Protein 2ETD (pdb70)

Radius of gyration: 17.32 Å; Cα contacts (8 Å, |Δi|>4): 114; chains: 1; boundi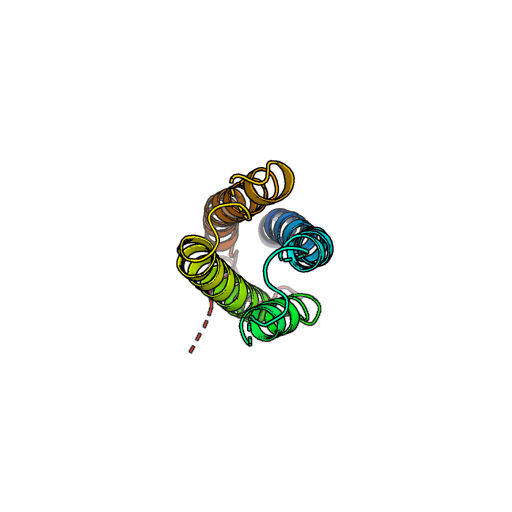ng box: 35×28×56 Å

Nearest PDB structures (foldseek):
  7p3r-assembly1_D  TM=3.481E-01  e=2.222E+00  Vibrio cholerae O1 biovar El Tor str. N16961
  6grj-assembly1_D  TM=2.744E-01  e=9.105E+00  Aeromonas hydrophila
  8aud-assembly1_A  TM=2.539E-01  e=8.642E+00  Corynebacterium glutamicum ATCC 13032

CATH classification: 1.20.1440.20

B-factor: mean 44.75, std 8.28, range [25.06, 78.84]

Structure (mmCIF, N/CA/C/O backbone):
data_2ETD
#
_entry.id   2ETD
#
_cell.length_a   80.454
_cell.length_b   85.259
_cell.length_c   53.397
_cell.angle_alpha   90.000
_cell.angle_beta   90.000
_cell.angle_gamma   90.000
#
_symmetry.space_group_name_H-M   'C 2 2 2'
#
loop_
_entity.id
_entity.type
_entity.pdbx_description
1 polymer 'lemA protein'
2 non-polymer 'CHLORIDE ION'
3 water water
#
loop_
_atom_site.group_PDB
_atom_site.id
_atom_site.type_symbol
_atom_site.label_atom_id
_atom_site.label_alt_id
_atom_site.label_comp_id
_atom_site.label_asym_id
_atom_site.label_entity_id
_atom_site.label_seq_id
_atom_site.pdbx_PDB_ins_code
_atom_site.Cartn_x
_atom_site.Ca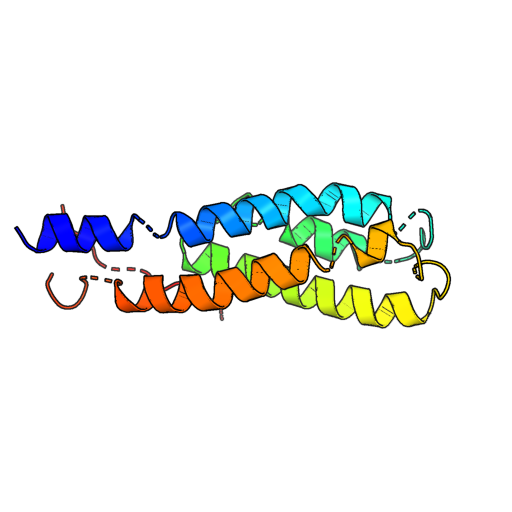rtn_y
_atom_site.Cartn_z
_atom_site.occupancy
_atom_site.B_iso_or_equiv
_atom_site.auth_seq_id
_atom_site.auth_comp_id
_atom_site.auth_asym_id
_atom_site.auth_atom_id
_atom_site.pdbx_PDB_model_num
ATOM 1 N N . HIS A 1 11 ? 22.754 38.918 23.510 1.00 45.40 -1 HIS A N 1
ATOM 2 C CA . HIS A 1 11 ? 21.372 38.396 23.460 1.00 45.39 -1 HIS A CA 1
ATOM 3 C C . HIS A 1 11 ? 21.243 37.421 24.620 1.00 47.29 -1 HIS A C 1
ATOM 4 O O . HIS A 1 11 ? 20.471 37.650 25.564 1.00 42.61 -1 HIS A O 1
ATOM 6 N N . HIS A 1 12 ? 22.059 36.367 24.576 1.00 48.70 0 HIS A N 1
ATOM 7 C CA . HIS A 1 12 ? 21.904 35.262 25.516 1.00 49.72 0 HIS A CA 1
ATOM 8 C C . HIS A 1 12 ? 22.302 35.608 26.927 1.00 45.37 0 HIS A C 1
ATOM 9 O O . HIS A 1 12 ? 21.638 35.167 27.854 1.00 45.58 0 HIS A O 1
ATOM 16 N N . LEU A 1 13 ? 23.317 36.454 27.094 1.00 42.18 35 LEU A N 1
ATOM 17 C CA . LEU A 1 13 ? 23.792 36.790 28.442 1.00 40.06 35 LEU A CA 1
ATOM 18 C C . LEU A 1 13 ? 22.732 37.534 29.224 1.00 36.97 35 LEU A C 1
ATOM 19 O O . LEU A 1 13 ? 22.473 37.181 30.380 1.00 31.50 35 LEU A O 1
ATOM 24 N N . VAL A 1 14 ? 22.142 38.549 28.584 1.00 34.36 36 VAL A N 1
ATOM 25 C CA . VAL A 1 14 ? 21.078 39.355 29.174 1.00 36.23 36 VAL A CA 1
ATOM 26 C C . VAL A 1 14 ? 19.907 38.460 29.551 1.00 37.56 36 VAL A C 1
ATOM 27 O O . VAL A 1 14 ? 19.382 38.513 30.681 1.00 35.89 36 VAL A O 1
ATOM 29 N N . SER A 1 15 ? 19.500 37.618 28.607 1.00 38.61 37 SER A N 1
ATOM 30 C CA . SER A 1 15 ? 18.347 36.754 28.829 1.00 38.46 37 SER A CA 1
ATOM 31 C C . SER A 1 15 ? 18.654 35.618 29.806 1.00 37.34 37 SER A C 1
ATOM 32 O O . SER A 1 15 ? 17.799 35.245 30.584 1.00 38.34 37 SER A O 1
ATOM 35 N N . LEU A 1 16 ? 19.875 35.092 29.808 1.00 37.23 38 LEU A N 1
ATOM 36 C CA . LEU A 1 16 ? 20.234 34.057 30.785 1.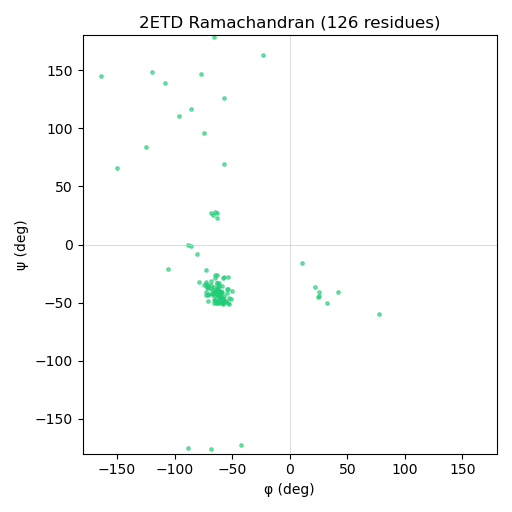00 36.97 38 LEU A CA 1
ATOM 37 C C . LEU A 1 16 ? 20.368 34.656 32.186 1.00 37.13 38 LEU A C 1
ATOM 38 O O . LEU A 1 16 ? 19.973 34.021 33.197 1.00 35.75 38 LEU A O 1
ATOM 43 N N . GLU A 1 17 ? 20.898 35.883 32.243 1.00 36.39 39 GLU A N 1
ATOM 44 C CA . GLU A 1 17 ? 20.935 36.632 33.492 1.00 39.95 39 GLU A CA 1
ATOM 45 C C . GLU A 1 17 ? 19.534 36.906 33.996 1.00 40.84 39 GLU A C 1
ATOM 46 O O . GLU A 1 17 ? 19.268 36.787 35.186 1.00 40.69 39 GLU A O 1
ATOM 52 N N . GLN A 1 18 ? 18.652 37.248 33.062 1.00 40.19 40 GLN A N 1
ATOM 53 C CA . GLN A 1 18 ? 17.267 37.514 33.353 1.00 41.82 40 GLN A CA 1
ATOM 54 C C . GLN A 1 18 ? 16.628 36.306 34.021 1.00 41.09 40 GLN A C 1
ATOM 55 O O . GLN A 1 18 ? 16.025 36.450 35.065 1.00 38.88 40 GLN A O 1
ATOM 61 N N . GLU A 1 19 ? 16.774 35.123 33.419 1.00 42.41 41 GLU A N 1
ATOM 62 C CA . GLU A 1 19 ? 16.265 33.865 33.994 1.00 44.33 41 GLU A CA 1
ATOM 63 C C . GLU A 1 19 ? 16.797 33.621 35.418 1.00 43.54 41 GLU A C 1
ATOM 64 O O . GLU A 1 19 ? 16.037 33.316 36.326 1.00 40.63 41 GLU A O 1
ATOM 70 N N . VAL A 1 20 ? 18.113 33.743 35.593 1.00 42.19 42 VAL A N 1
ATOM 71 C CA . VAL A 1 20 ? 18.716 33.552 36.895 1.00 40.22 42 VAL A CA 1
ATOM 72 C C . VAL A 1 20 ? 17.978 34.423 37.928 1.00 42.33 42 VAL A C 1
ATOM 73 O O . VAL A 1 20 ? 17.590 33.938 39.009 1.00 40.91 42 VAL A O 1
ATOM 77 N N . GLN A 1 21 ? 17.759 35.687 37.580 1.00 38.05 43 GLN A N 1
ATOM 78 C CA . GLN A 1 21 ? 17.123 36.612 38.493 1.00 40.20 43 GLN A CA 1
ATOM 79 C C . GLN A 1 21 ? 15.653 36.280 38.759 1.00 42.04 43 GLN A C 1
ATOM 80 O O . GLN A 1 21 ? 15.178 36.416 39.899 1.00 42.21 43 GLN A O 1
ATOM 83 N N . GLU A 1 22 ? 14.921 35.857 37.729 1.00 41.35 44 GLU A N 1
ATOM 84 C CA . GLU A 1 22 ? 13.520 35.485 37.934 1.00 43.08 44 GLU A CA 1
ATOM 85 C C . GLU A 1 22 ? 13.375 34.234 38.804 1.00 41.75 44 GLU A C 1
ATOM 86 O O . GLU A 1 22 ? 12.505 34.189 39.665 1.00 42.69 44 GLU A O 1
ATOM 101 N N . TYR A 1 24 ? 15.593 33.315 40.949 1.00 39.94 46 TYR A N 1
ATOM 102 C CA . TYR A 1 24 ? 15.997 33.670 42.279 1.00 39.16 46 TYR A CA 1
ATOM 103 C C . TYR A 1 24 ? 14.840 34.297 43.067 1.00 38.40 46 TYR A C 1
ATOM 104 O O . TYR A 1 24 ? 14.637 34.012 44.247 1.00 33.96 46 TYR A O 1
ATOM 113 N N . SER A 1 25 ? 14.059 35.143 42.427 1.00 39.11 47 SER A N 1
ATOM 114 C CA . SER A 1 25 ? 12.981 35.802 43.160 1.00 40.99 47 SER A CA 1
ATOM 115 C C . SER A 1 25 ? 11.938 34.793 43.624 1.00 43.15 47 SER A C 1
ATOM 116 O O . SER A 1 25 ? 11.276 35.001 44.644 1.00 44.87 47 SER A O 1
ATOM 119 N N . GLN A 1 26 ? 11.809 33.678 42.926 1.00 42.68 48 GLN A N 1
ATOM 120 C CA . GLN A 1 26 ? 10.885 32.648 43.398 1.00 42.48 48 GLN A CA 1
ATOM 121 C C . GLN A 1 26 ? 11.339 32.173 44.762 1.00 43.66 48 GLN A C 1
ATOM 122 O O . GLN A 1 26 ? 10.542 32.142 45.696 1.00 47.18 48 GLN A O 1
ATOM 127 N N . ILE A 1 27 ? 12.627 31.837 44.881 1.00 41.44 49 ILE A N 1
ATOM 128 C CA . ILE A 1 27 ? 13.236 31.471 46.159 1.00 41.29 49 ILE A CA 1
ATOM 129 C C . ILE A 1 27 ? 13.045 32.558 47.235 1.00 43.40 49 ILE A C 1
ATOM 130 O O . ILE A 1 27 ? 12.639 32.227 48.349 1.00 45.71 49 ILE A O 1
ATOM 135 N N . GLN A 1 28 ? 13.341 33.824 46.905 1.00 43.59 50 GLN A N 1
ATOM 136 C CA . GLN A 1 28 ? 13.273 34.919 47.883 1.00 46.31 50 GLN A CA 1
ATOM 137 C C . GLN A 1 28 ? 11.847 35.066 48.405 1.00 44.09 50 GLN A C 1
ATOM 138 O O . GLN A 1 28 ? 11.652 35.258 49.603 1.00 43.22 50 GLN A O 1
ATOM 144 N N . ASN A 1 29 ? 10.863 34.930 47.518 1.00 41.05 51 ASN A N 1
ATOM 145 C CA . ASN A 1 29 ? 9.466 35.039 47.909 1.00 41.08 51 ASN A CA 1
ATOM 146 C C . ASN A 1 29 ? 9.087 33.999 48.944 1.00 39.95 51 ASN A C 1
ATOM 147 O O . ASN A 1 29 ? 8.363 34.309 49.865 1.00 39.14 51 ASN A O 1
ATOM 152 N N . GLN A 1 30 ? 9.565 32.761 48.775 1.00 41.77 52 GLN A N 1
ATOM 153 C CA . GLN A 1 30 ? 9.315 31.688 49.748 1.00 39.73 52 GLN A CA 1
ATOM 154 C C . GLN A 1 30 ? 10.052 31.886 51.066 1.00 39.47 52 GLN A C 1
ATOM 155 O O . GLN A 1 30 ? 9.509 31.662 52.138 1.00 43.12 52 GLN A O 1
ATOM 161 N N . LEU A 1 31 ? 11.295 32.302 50.989 1.00 41.96 53 LEU A N 1
ATOM 162 C CA . LEU A 1 31 ? 12.073 32.599 52.199 1.00 42.65 53 LEU A CA 1
ATOM 163 C C . LEU A 1 31 ? 11.459 33.724 53.034 1.00 39.74 53 LEU A C 1
ATOM 164 O O . LEU A 1 31 ? 11.446 33.695 54.242 1.00 44.95 53 LEU A O 1
ATOM 169 N N . GLN A 1 32 ? 10.975 34.722 52.362 1.00 37.46 54 GLN A N 1
ATOM 170 C CA . GLN A 1 32 ? 10.266 35.812 52.993 1.00 42.71 54 GLN A CA 1
ATOM 171 C C . GLN A 1 32 ? 8.973 35.331 53.714 1.00 44.30 54 GLN A C 1
ATOM 172 O O . GLN A 1 32 ? 8.649 35.799 54.817 1.00 41.20 54 GLN A O 1
ATOM 178 N N . ARG A 1 33 ? 8.251 34.406 53.081 1.00 44.68 55 ARG A N 1
ATOM 179 C CA . ARG A 1 33 ? 7.048 33.855 53.672 1.00 46.96 55 ARG A CA 1
ATOM 180 C C . ARG A 1 33 ? 7.420 33.002 54.872 1.00 43.14 55 ARG A C 1
ATOM 181 O O . ARG A 1 33 ? 6.744 32.993 55.903 1.00 40.00 55 ARG A O 1
ATOM 189 N N . ARG A 1 34 ? 8.519 32.301 54.744 1.00 44.71 56 ARG A N 1
ATOM 190 C CA . ARG A 1 34 ? 9.015 31.556 55.863 1.00 45.86 56 ARG A CA 1
ATOM 191 C C . ARG A 1 34 ? 9.315 32.415 57.066 1.00 45.65 56 ARG A C 1
ATOM 192 O O . ARG A 1 34 ? 8.855 32.119 58.166 1.00 45.61 56 ARG A O 1
ATOM 200 N N . ALA A 1 35 ? 10.066 33.490 56.855 1.00 44.41 57 ALA A N 1
ATOM 201 C CA . ALA A 1 35 ? 10.392 34.386 57.952 1.00 45.14 57 ALA A CA 1
ATOM 202 C C . ALA A 1 35 ? 9.140 34.998 58.558 1.00 44.42 57 ALA A C 1
ATOM 203 O O . ALA A 1 35 ? 9.035 35.141 59.788 1.00 41.92 57 ALA A O 1
ATOM 205 N N . ASP A 1 36 ? 8.184 35.354 57.689 1.00 45.77 58 ASP A N 1
ATOM 206 C CA . ASP A 1 36 ? 6.916 36.001 58.116 1.00 44.76 58 ASP A CA 1
ATOM 207 C C . ASP A 1 36 ? 6.065 35.109 59.032 1.00 42.39 58 ASP A C 1
ATOM 208 O O . ASP A 1 36 ? 5.381 35.611 59.904 1.00 44.58 58 ASP A O 1
ATOM 213 N N . LEU A 1 37 ? 6.060 33.807 58.785 1.00 38.63 59 LEU A N 1
ATOM 214 C CA . LEU A 1 37 ? 5.257 32.882 59.603 1.00 43.25 59 LEU A CA 1
ATOM 215 C C . LEU A 1 37 ? 5.841 32.657 61.019 1.00 41.89 59 LEU A C 1
ATOM 216 O O . LEU A 1 37 ? 5.132 32.265 61.927 1.00 43.08 59 LEU A O 1
ATOM 221 N N . ILE A 1 38 ? 7.129 32.904 61.196 1.00 41.74 60 ILE A N 1
ATOM 222 C CA . ILE A 1 38 ? 7.811 32.544 62.416 1.00 40.64 60 ILE A CA 1
ATOM 223 C C . ILE A 1 38 ? 7.268 33.215 63.684 1.00 39.70 60 ILE A C 1
ATOM 224 O O . ILE A 1 38 ? 7.070 32.534 64.657 1.00 43.42 60 ILE A O 1
ATOM 229 N N . PRO A 1 39 ? 7.050 34.529 63.698 1.00 42.01 61 PRO A N 1
ATOM 230 C CA . PRO A 1 39 ? 6.456 35.124 64.931 1.00 43.57 61 PRO A CA 1
ATOM 231 C C . PRO A 1 39 ? 5.139 34.473 65.416 1.00 43.85 61 PRO A C 1
ATOM 232 O O . PRO A 1 39 ? 4.935 34.330 66.597 1.00 42.54 61 PRO A O 1
ATOM 236 N N . ASN A 1 40 ? 4.259 34.086 64.502 1.00 45.41 62 ASN A N 1
ATOM 237 C CA . ASN A 1 40 ? 2.989 33.417 64.853 1.00 46.19 62 ASN A CA 1
ATOM 238 C C . ASN A 1 40 ? 3.270 32.039 65.467 1.00 42.55 62 ASN A C 1
ATOM 239 O O . ASN A 1 40 ? 2.703 31.653 66.477 1.00 41.52 62 ASN A O 1
ATOM 244 N N . LEU A 1 41 ? 4.136 31.286 64.816 1.00 42.15 63 LEU A N 1
ATOM 245 C CA . LEU A 1 41 ? 4.583 30.009 65.369 1.00 44.11 63 LEU A CA 1
ATOM 246 C C . LEU A 1 41 ? 5.114 30.123 66.808 1.00 43.89 63 LEU A C 1
ATOM 247 O O . LEU A 1 41 ? 4.691 29.378 67.701 1.00 41.57 63 LEU A O 1
ATOM 252 N N . VAL A 1 42 ? 6.033 31.059 67.013 1.00 43.95 64 VAL A N 1
ATOM 253 C CA . VAL A 1 42 ? 6.626 31.275 68.334 1.00 45.84 64 VAL A CA 1
ATOM 254 C C . VAL A 1 42 ? 5.555 31.593 69.353 1.00 39.78 64 VAL A C 1
ATOM 255 O O . VAL A 1 42 ? 5.557 31.018 70.424 1.00 40.89 64 VAL A O 1
ATOM 259 N N . GLU A 1 43 ? 4.652 32.489 68.995 1.00 38.38 65 GLU A N 1
ATOM 260 C CA . GLU A 1 43 ? 3.499 32.824 69.833 1.00 40.04 65 GLU A CA 1
ATOM 261 C C . GLU A 1 43 ? 2.709 31.562 70.222 1.00 40.59 65 GLU A C 1
ATOM 262 O O . GLU A 1 43 ? 2.439 31.335 71.390 1.00 40.28 65 GLU A O 1
ATOM 265 N N . THR A 1 44 ? 2.381 30.733 69.241 1.00 40.25 66 THR A N 1
ATOM 266 C CA . THR A 1 44 ? 1.642 29.479 69.488 1.00 40.86 66 THR A CA 1
ATOM 267 C C . THR A 1 44 ? 2.392 28.513 70.399 1.00 37.68 66 THR A C 1
ATOM 268 O O . THR A 1 44 ? 1.824 27.950 71.292 1.00 36.61 66 THR A O 1
ATOM 272 N N . VAL A 1 45 ? 3.687 28.349 70.183 1.00 39.14 67 VAL A N 1
ATOM 273 C CA . VAL A 1 45 ? 4.467 27.467 71.017 1.00 39.20 67 VAL A CA 1
ATOM 274 C C . VAL A 1 45 ? 4.526 27.997 72.464 1.00 40.99 67 VAL A C 1
ATOM 275 O O . VAL A 1 45 ? 4.292 27.243 73.417 1.00 40.27 67 VAL A O 1
ATOM 288 N N . GLY A 1 47 ? 2.387 29.819 74.094 1.00 41.86 69 GLY A N 1
ATOM 289 C CA . GLY A 1 47 ? 1.121 29.422 74.676 1.00 41.55 69 GLY A CA 1
ATOM 290 C C . GLY A 1 47 ? 1.133 28.067 75.401 1.00 42.93 69 GLY A C 1
ATOM 291 O O . GLY A 1 47 ? 0.572 27.947 76.469 1.00 45.50 69 GLY A O 1
ATOM 292 N N . TYR A 1 48 ? 1.798 27.053 74.850 1.00 44.11 70 TYR A N 1
ATOM 293 C CA . TYR A 1 48 ? 1.760 25.692 75.433 1.00 41.18 70 TYR A CA 1
ATOM 294 C C . TYR A 1 48 ? 3.009 25.250 76.160 1.00 42.77 70 TYR A C 1
ATOM 295 O O . TYR A 1 48 ? 2.933 24.333 76.970 1.00 40.46 70 TYR A O 1
ATOM 304 N N . ALA A 1 49 ? 4.145 25.888 75.865 1.00 46.05 71 ALA A N 1
ATOM 305 C CA . ALA A 1 49 ? 5.454 25.417 76.323 1.00 46.76 71 ALA A CA 1
ATOM 306 C C . ALA A 1 49 ? 6.473 26.554 76.535 1.00 48.30 71 ALA A C 1
ATOM 307 O O . ALA A 1 49 ? 7.520 26.636 75.875 1.00 48.09 71 ALA A O 1
ATOM 309 N N . ALA A 1 50 ? 6.172 27.392 77.516 1.00 51.53 72 ALA A N 1
ATOM 310 C CA . ALA A 1 50 ? 7.000 28.532 77.895 1.00 53.37 72 ALA A CA 1
ATOM 311 C C . ALA A 1 50 ? 8.445 28.203 78.301 1.00 52.33 72 ALA A C 1
ATOM 312 O O . ALA A 1 50 ? 9.329 29.040 78.122 1.00 52.05 72 ALA A O 1
ATOM 314 N N . HIS A 1 51 ? 8.679 27.004 78.841 1.00 50.63 73 HIS A N 1
ATOM 315 C CA . HIS A 1 51 ? 10.022 26.607 79.293 1.00 49.74 73 HIS A CA 1
ATOM 316 C C . HIS A 1 51 ? 10.932 26.003 78.194 1.00 47.64 73 HIS A C 1
ATOM 317 O O . HIS A 1 51 ? 12.083 25.704 78.459 1.00 48.13 73 HIS A O 1
ATOM 324 N N . GLU A 1 52 ? 10.424 25.866 76.967 1.00 45.51 74 GLU A N 1
ATOM 325 C CA . GLU A 1 52 ? 11.225 25.441 75.827 1.00 44.46 74 GLU A CA 1
ATOM 326 C C . GLU A 1 52 ? 11.949 26.621 75.156 1.00 43.93 74 GLU A C 1
ATOM 327 O O . GLU A 1 52 ? 11.865 26.827 73.926 1.00 42.52 74 GLU A O 1
ATOM 342 N N . GLU A 1 54 ? 15.192 27.384 74.745 1.00 42.98 76 GLU A N 1
ATOM 343 C CA . GLU A 1 54 ? 16.335 27.167 73.849 1.00 43.13 76 GLU A CA 1
ATOM 344 C C . GLU A 1 54 ? 15.851 27.025 72.405 1.00 39.80 76 GLU A C 1
ATOM 345 O O . GLU A 1 54 ? 16.338 27.744 71.507 1.00 37.16 76 GLU A O 1
ATOM 349 N N . ILE A 1 55 ? 14.858 26.161 72.184 1.00 36.33 77 ILE A N 1
ATOM 350 C CA . ILE A 1 55 ? 14.388 25.926 70.831 1.00 38.09 77 ILE A CA 1
ATOM 351 C C . ILE A 1 55 ? 13.738 27.183 70.236 1.00 39.51 77 ILE A C 1
ATOM 352 O O . ILE A 1 55 ? 13.898 27.425 69.069 1.00 36.71 77 ILE A O 1
ATOM 357 N N . LEU A 1 56 ? 13.015 27.962 71.042 1.00 41.62 78 LEU A N 1
ATOM 358 C CA . LEU A 1 56 ? 12.445 29.229 70.581 1.00 42.73 78 LEU A CA 1
ATOM 359 C C . LEU A 1 56 ? 13.538 30.249 70.221 1.00 39.39 78 LEU A C 1
ATOM 360 O O . LEU A 1 56 ? 13.429 30.935 69.230 1.00 36.93 78 LEU A O 1
ATOM 365 N N . GLU A 1 57 ? 14.598 30.315 71.010 1.00 36.06 79 GLU A N 1
ATOM 366 C CA . GLU A 1 57 ? 15.771 31.098 70.623 1.00 39.26 79 GLU A CA 1
ATOM 367 C C . GLU A 1 57 ? 16.453 30.629 69.315 1.00 38.30 79 GLU A C 1
ATOM 368 O O . GLU A 1 57 ? 16.884 31.451 68.516 1.00 36.91 79 GLU A O 1
ATOM 374 N N . GLU A 1 58 ? 16.594 29.319 69.123 1.00 38.79 80 GLU A N 1
ATOM 375 C CA . GLU A 1 58 ? 17.210 28.785 67.901 1.00 41.66 80 GLU A CA 1
ATOM 376 C C . GLU A 1 58 ? 16.393 29.209 66.700 1.00 40.85 80 GLU A C 1
ATOM 377 O O . GLU A 1 58 ? 16.946 29.577 65.655 1.00 37.73 80 GLU A O 1
ATOM 383 N N . ILE A 1 59 ? 15.065 29.157 66.853 1.00 40.60 81 ILE A N 1
ATOM 384 C CA . ILE A 1 59 ? 14.166 29.549 65.791 1.00 39.76 81 ILE A CA 1
ATOM 385 C C . ILE A 1 59 ? 14.295 31.048 65.502 1.00 40.81 81 ILE A C 1
ATOM 386 O O . ILE A 1 59 ? 14.476 31.457 64.342 1.00 38.09 81 ILE A O 1
ATOM 391 N N . ALA A 1 60 ? 14.217 31.863 66.556 1.00 38.68 82 ALA A N 1
ATOM 392 C CA . ALA A 1 60 ? 14.345 33.277 66.370 1.00 39.02 82 ALA A CA 1
ATOM 393 C C . ALA A 1 60 ? 15.687 33.598 65.708 1.00 38.94 82 ALA A C 1
ATOM 394 O O . ALA A 1 60 ? 15.724 34.419 64.790 1.00 38.30 82 ALA A O 1
ATOM 396 N N . ASN A 1 61 ? 16.779 32.993 66.184 1.00 37.78 83 ASN A N 1
ATOM 397 C CA . ASN A 1 61 ? 18.105 33.239 65.586 1.00 40.76 83 ASN A CA 1
ATOM 398 C C . ASN A 1 61 ? 18.152 32.980 64.057 1.00 40.56 83 ASN A C 1
ATOM 399 O O . ASN A 1 61 ? 18.797 33.729 63.295 1.00 39.38 83 ASN A O 1
ATOM 404 N N . ALA A 1 62 ? 17.455 31.937 63.620 1.00 40.81 84 ALA A N 1
ATOM 405 C CA . ALA A 1 62 ? 17.548 31.492 62.217 1.00 42.29 84 ALA A CA 1
ATOM 406 C C . ALA A 1 62 ? 16.685 32.410 61.376 1.00 44.51 84 ALA A C 1
ATOM 407 O O . ALA A 1 62 ? 17.024 32.703 60.220 1.00 42.36 84 ALA A O 1
ATOM 409 N N . ARG A 1 63 ? 15.595 32.896 61.970 1.00 42.85 85 ARG A N 1
ATOM 410 C CA . ARG A 1 63 ? 14.813 33.923 61.304 1.00 43.87 85 ARG A CA 1
ATOM 411 C C . ARG A 1 63 ? 15.649 35.180 60.981 1.00 39.41 85 ARG A C 1
ATOM 412 O O . ARG A 1 63 ? 15.632 35.671 59.839 1.00 39.25 85 ARG A O 1
ATOM 420 N N . ALA A 1 64 ? 16.403 35.650 61.970 1.00 37.63 86 ALA A N 1
ATOM 421 C CA . ALA A 1 64 ? 17.244 36.838 61.835 1.00 37.43 86 ALA A CA 1
ATOM 422 C C . ALA A 1 64 ? 18.348 36.630 60.786 1.00 39.52 86 ALA A C 1
ATOM 423 O O . ALA A 1 64 ? 18.698 37.581 60.057 1.00 38.78 86 ALA A O 1
ATOM 434 N N . LEU A 1 66 ? 18.144 34.571 58.212 1.00 42.40 88 LEU A N 1
ATOM 435 C CA . LEU A 1 66 ? 17.385 34.635 56.971 1.00 45.29 88 LEU A CA 1
ATOM 436 C C . LEU A 1 66 ? 17.090 36.096 56.631 1.00 45.55 88 LEU A C 1
ATOM 437 O O . LEU A 1 66 ? 17.289 36.506 55.496 1.00 43.62 88 LEU A O 1
ATOM 442 N N . ILE A 1 67 ? 16.679 36.888 57.629 1.00 46.05 89 ILE A N 1
ATOM 443 C CA . ILE A 1 67 ? 16.419 38.313 57.398 1.00 44.96 89 ILE A CA 1
ATOM 444 C C . ILE A 1 67 ? 17.659 39.022 56.910 1.00 41.91 89 ILE A C 1
ATOM 445 O O . ILE A 1 67 ? 17.556 39.851 56.023 1.00 44.08 89 ILE A O 1
ATOM 450 N N . GLY A 1 68 ? 18.822 38.709 57.479 1.00 41.02 90 GLY A N 1
ATOM 451 C CA . GLY A 1 68 ? 20.077 39.403 57.127 1.00 40.56 90 GLY A CA 1
ATOM 452 C C . GLY A 1 68 ? 20.886 38.833 55.962 1.00 40.55 90 GLY A C 1
ATOM 453 O O . GLY A 1 68 ? 21.937 39.356 55.602 1.00 39.76 90 GLY A O 1
ATOM 454 N N . ALA A 1 69 ? 20.417 37.756 55.363 1.00 41.43 91 ALA A N 1
ATOM 455 C CA . ALA A 1 69 ? 21.226 37.080 54.369 1.00 43.95 91 ALA A CA 1
ATOM 456 C C . ALA A 1 69 ? 21.456 37.938 53.102 1.00 47.22 91 ALA A C 1
ATOM 457 O O . ALA A 1 69 ? 20.502 38.445 52.500 1.00 50.43 91 ALA A O 1
ATOM 468 N N . THR A 1 71 ? 23.440 36.835 50.306 1.00 47.16 93 THR A N 1
ATOM 469 C CA . THR A 1 71 ? 23.795 36.067 49.130 1.00 44.16 93 THR A CA 1
ATOM 470 C C . THR A 1 71 ? 23.045 34.781 49.133 1.00 41.45 93 THR A C 1
ATOM 471 O O . THR A 1 71 ? 22.500 34.379 50.143 1.00 37.97 93 THR A O 1
ATOM 475 N N . PRO A 1 72 ? 23.000 34.137 47.966 1.00 42.06 94 PRO A N 1
ATOM 476 C CA . PRO A 1 72 ? 22.349 32.842 47.883 1.00 38.39 94 PRO A CA 1
ATOM 477 C C . PRO A 1 72 ? 22.932 31.824 48.850 1.00 37.82 94 PRO A C 1
ATOM 478 O O . PRO A 1 72 ? 22.172 31.122 49.490 1.00 37.13 94 PRO A O 1
ATOM 482 N N . GLN A 1 73 ? 24.259 31.737 48.974 1.00 35.73 95 GLN A N 1
ATOM 483 C CA . GLN A 1 73 ? 24.828 30.817 49.952 1.00 36.43 95 GLN A CA 1
ATOM 484 C C . GLN A 1 73 ? 24.404 31.087 51.414 1.00 39.11 95 GLN A C 1
ATOM 485 O O . GLN A 1 73 ? 24.099 30.145 52.158 1.00 43.04 95 GLN A O 1
ATOM 491 N N . GLU A 1 74 ? 24.456 32.351 51.823 1.00 38.81 96 GLU A N 1
ATOM 492 C CA . GLU A 1 74 ? 24.012 32.771 53.141 1.00 38.95 96 GLU A CA 1
ATOM 493 C C . GLU A 1 74 ? 22.528 32.490 53.383 1.00 40.39 96 GLU A C 1
ATOM 494 O O . GLU A 1 74 ? 22.141 32.180 54.503 1.00 42.75 96 GLU A O 1
ATOM 500 N N . SER A 1 75 ? 21.695 32.615 52.352 1.00 39.54 97 SER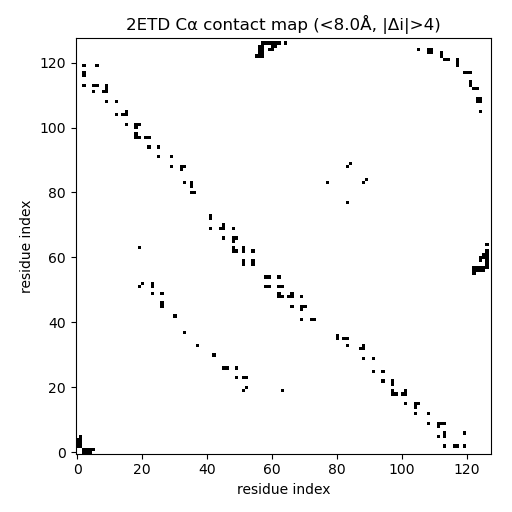 A N 1
ATOM 501 C CA . SER A 1 75 ? 20.240 32.397 52.514 1.00 39.65 97 SER A CA 1
ATOM 502 C C . SER A 1 75 ? 19.959 30.943 52.635 1.00 39.01 97 SER A C 1
ATOM 503 O O . SER A 1 75 ? 19.033 30.535 53.338 1.00 40.36 97 SER A O 1
ATOM 506 N N . ALA A 1 76 ? 20.742 30.142 51.914 1.00 38.85 98 ALA A N 1
ATOM 507 C CA . ALA A 1 76 ? 20.589 28.688 51.962 1.00 35.81 98 ALA A CA 1
ATOM 508 C C . ALA A 1 76 ? 21.059 28.158 53.310 1.00 35.83 98 ALA A C 1
ATOM 509 O O . ALA A 1 76 ? 20.375 27.373 53.920 1.00 41.45 98 ALA A O 1
ATOM 511 N N . GLN A 1 77 ? 22.239 28.568 53.763 1.00 35.86 99 GLN A N 1
ATOM 512 C CA . GLN A 1 77 ? 22.687 28.274 55.113 1.00 37.83 99 GLN A CA 1
ATOM 513 C C . GLN A 1 77 ? 21.650 28.705 56.187 1.00 39.78 99 GLN A C 1
ATOM 514 O O . GLN A 1 77 ? 21.343 27.946 57.117 1.00 40.38 99 GLN A O 1
ATOM 520 N N . ALA A 1 78 ? 21.107 29.909 56.065 1.00 39.36 100 ALA A N 1
ATOM 521 C CA . ALA A 1 78 ? 20.125 30.347 57.027 1.00 40.18 100 ALA A CA 1
ATOM 522 C C . ALA A 1 78 ? 18.878 29.444 56.959 1.00 42.89 100 ALA A C 1
ATOM 523 O O . ALA A 1 78 ? 18.312 29.071 58.009 1.00 38.98 100 ALA A O 1
ATOM 525 N N . ASP A 1 79 ? 18.482 29.053 55.750 1.00 42.63 101 ASP A N 1
ATOM 526 C CA . ASP A 1 79 ? 17.287 28.218 55.608 1.00 43.06 101 ASP A CA 1
ATOM 527 C C . ASP A 1 79 ? 17.455 26.815 56.162 1.00 42.82 101 ASP A C 1
ATOM 528 O O . ASP A 1 79 ? 16.513 26.218 56.679 1.00 42.38 10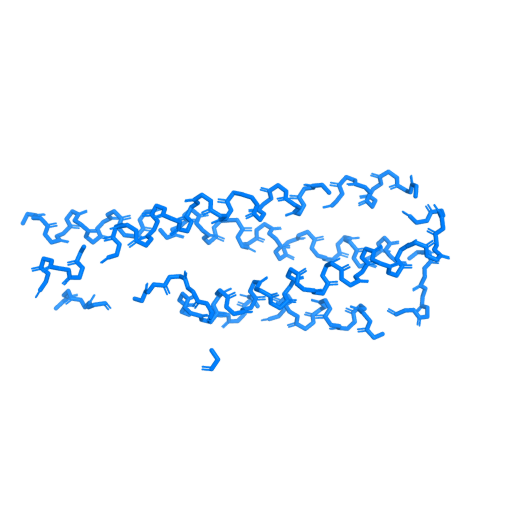1 ASP A O 1
ATOM 533 N N . ALA A 1 80 ? 18.668 26.315 56.083 1.00 42.77 102 ALA A N 1
ATOM 534 C CA . ALA A 1 80 ? 18.960 25.031 56.621 1.00 41.67 102 ALA A CA 1
ATOM 535 C C . ALA A 1 80 ? 18.963 25.079 58.134 1.00 38.04 102 ALA A C 1
ATOM 536 O O . ALA A 1 80 ? 18.549 24.127 58.767 1.00 38.68 102 ALA A O 1
ATOM 538 N N . GLU A 1 81 ? 19.437 26.180 58.707 1.00 39.52 103 GLU A N 1
ATOM 539 C CA . GLU A 1 81 ? 19.378 26.368 60.160 1.00 41.04 103 GLU A CA 1
ATOM 540 C C . GLU A 1 81 ? 17.951 26.389 60.651 1.00 39.79 103 GLU A C 1
ATOM 541 O O . GLU A 1 81 ? 17.638 25.712 61.602 1.00 38.63 103 GLU A O 1
ATOM 547 N N . LEU A 1 82 ? 17.088 27.099 59.931 1.00 39.78 104 LEU A N 1
ATOM 548 C CA . LEU A 1 82 ? 15.667 27.120 60.208 1.00 42.71 104 LEU A CA 1
ATOM 549 C C . LEU A 1 82 ? 14.999 25.760 60.095 1.00 42.28 104 LEU A C 1
ATOM 550 O O . LEU A 1 82 ? 14.262 25.381 60.994 1.00 37.51 104 LEU A O 1
ATOM 555 N N . SER A 1 83 ? 15.259 25.033 59.011 1.00 41.25 105 SER A N 1
ATOM 556 C CA . SER A 1 83 ? 14.661 23.715 58.820 1.00 39.36 105 SER A CA 1
ATOM 557 C C . SER A 1 83 ? 15.078 22.778 59.932 1.00 40.63 105 SER A C 1
ATOM 558 O O . SER A 1 83 ? 14.276 22.026 60.441 1.00 39.68 105 SER A O 1
ATOM 561 N N . SER A 1 84 ? 16.347 22.849 60.315 1.00 39.69 106 SER A N 1
ATOM 562 C CA . SER A 1 84 ? 16.846 22.034 61.388 1.00 35.65 106 SER A CA 1
ATOM 563 C C . SER A 1 84 ? 16.175 22.371 62.738 1.00 37.56 106 SER A C 1
ATOM 564 O O . SER A 1 84 ? 15.852 21.476 63.548 1.00 35.99 106 SER A O 1
ATOM 567 N N . ALA A 1 85 ? 15.963 23.658 62.977 1.00 36.66 107 ALA A N 1
ATOM 568 C CA . ALA A 1 85 ? 15.331 24.115 64.236 1.00 40.46 107 ALA A CA 1
ATOM 569 C C . ALA A 1 85 ? 13.824 23.782 64.244 1.00 39.97 107 ALA A C 1
ATOM 570 O O . ALA A 1 85 ? 13.240 23.447 65.295 1.00 43.99 107 ALA A O 1
ATOM 572 N N . LEU A 1 86 ? 13.219 23.803 63.072 1.00 38.16 108 LEU A N 1
ATOM 573 C CA . LEU A 1 86 ? 11.838 23.340 62.912 1.00 42.03 108 LEU A CA 1
ATOM 574 C C . LEU A 1 86 ? 11.676 21.834 63.138 1.00 42.47 108 LEU A C 1
ATOM 575 O O . LEU A 1 86 ? 10.736 21.413 63.802 1.00 42.60 108 LEU A O 1
ATOM 580 N N . SER A 1 87 ? 12.596 21.028 62.622 1.00 43.33 109 SER A N 1
ATOM 581 C CA . SER A 1 87 ? 12.575 19.597 62.923 1.00 46.71 109 SER A CA 1
ATOM 582 C C . SER A 1 87 ? 12.746 19.317 64.411 1.00 45.36 109 SER A C 1
ATOM 583 O O . SER A 1 87 ? 12.142 18.369 64.930 1.00 45.54 109 SER A O 1
ATOM 586 N N . ARG A 1 88 ? 13.643 20.058 65.062 1.00 43.37 110 ARG A N 1
ATOM 587 C CA . ARG A 1 88 ? 13.874 19.845 66.490 1.00 42.21 110 ARG A CA 1
ATOM 588 C C . ARG A 1 88 ? 12.609 20.282 67.311 1.00 40.89 110 ARG A C 1
ATOM 589 O O . ARG A 1 88 ? 12.274 19.693 68.342 1.00 39.23 110 ARG A O 1
ATOM 597 N N . LEU A 1 89 ? 11.934 21.320 66.841 1.00 39.33 111 LEU A N 1
ATOM 598 C CA . LEU A 1 89 ? 10.702 21.782 67.458 1.00 41.40 111 LEU A CA 1
ATOM 599 C C . LEU A 1 89 ? 9.654 20.687 67.415 1.00 43.94 111 LEU A C 1
ATOM 600 O O . LEU A 1 89 ? 8.968 20.424 68.411 1.00 42.07 111 LEU A O 1
ATOM 605 N N . LEU A 1 90 ? 9.544 20.040 66.258 1.00 45.39 112 LEU A N 1
ATOM 606 C CA . LEU A 1 90 ? 8.583 18.971 66.081 1.00 47.36 112 LEU A CA 1
ATOM 607 C C . LEU A 1 90 ? 8.839 17.756 67.006 1.00 45.65 112 LEU A C 1
ATOM 608 O O . LEU A 1 90 ? 7.882 17.132 67.529 1.00 45.26 112 LEU A O 1
ATOM 613 N N . ALA A 1 91 ? 10.110 17.414 67.233 1.00 42.53 113 ALA A N 1
ATOM 614 C CA . ALA A 1 91 ? 10.425 16.364 68.199 1.00 42.48 113 ALA A CA 1
ATOM 615 C C . ALA A 1 91 ? 10.016 16.762 69.624 1.00 43.55 113 ALA A C 1
ATOM 616 O O . ALA A 1 91 ? 9.357 16.009 70.315 1.00 46.26 113 ALA A O 1
ATOM 618 N N . ILE A 1 92 ? 10.394 17.964 70.046 1.00 44.00 114 ILE A N 1
ATOM 619 C CA . ILE A 1 92 ? 9.961 18.540 71.314 1.00 44.79 114 ILE A CA 1
ATOM 620 C C . ILE A 1 92 ? 8.408 18.571 71.482 1.00 44.62 114 ILE A C 1
ATOM 621 O O . ILE A 1 92 ? 7.885 18.250 72.558 1.00 46.01 114 ILE A O 1
ATOM 626 N N . ALA A 1 93 ? 7.685 18.927 70.419 1.00 43.14 115 ALA A N 1
ATOM 627 C CA . ALA A 1 93 ? 6.237 19.004 70.454 1.00 42.72 115 ALA A CA 1
ATOM 628 C C . ALA A 1 93 ? 5.585 17.687 70.876 1.00 41.86 115 ALA A C 1
ATOM 629 O O . ALA A 1 93 ? 4.500 17.702 71.455 1.00 41.01 115 ALA A O 1
ATOM 631 N N . GLU A 1 94 ? 6.250 16.571 70.599 1.00 41.04 116 GLU A N 1
ATOM 632 C CA . GLU A 1 94 ? 5.813 15.259 71.110 1.00 43.90 116 GLU A CA 1
ATOM 633 C C . GLU A 1 94 ? 5.618 15.201 72.618 1.00 43.47 116 GLU A C 1
ATOM 634 O O . GLU A 1 94 ? 4.807 14.418 73.072 1.00 45.67 116 GLU A O 1
ATOM 640 N N . ASN A 1 95 ? 6.348 16.019 73.383 1.00 41.27 117 ASN A N 1
ATOM 641 C CA . ASN A 1 95 ? 6.193 16.059 74.822 1.00 41.37 117 ASN A CA 1
ATOM 642 C C . ASN A 1 95 ? 5.012 16.899 75.239 1.00 40.14 117 ASN A C 1
ATOM 643 O O . ASN A 1 95 ? 4.690 16.952 76.423 1.00 41.55 117 ASN A O 1
ATOM 648 N N . TYR A 1 96 ? 4.411 17.599 74.277 1.00 40.15 118 TYR A N 1
ATOM 649 C CA . TYR A 1 96 ? 3.289 18.505 74.507 1.00 39.14 118 TYR A CA 1
ATOM 650 C C . TYR A 1 96 ? 2.098 18.123 73.619 1.00 37.06 118 TYR A C 1
ATOM 651 O O . TYR A 1 96 ? 1.893 18.699 72.564 1.00 35.40 118 TYR A O 1
ATOM 660 N N . PRO A 1 97 ? 1.282 17.161 74.071 1.00 38.98 119 PRO A N 1
ATOM 661 C CA . PRO A 1 97 ? 0.226 16.669 73.186 1.00 39.64 119 PRO A CA 1
ATOM 662 C C . PRO A 1 97 ? -0.793 17.732 72.754 1.00 37.35 119 PRO A C 1
ATOM 663 O O . PRO A 1 97 ? -1.324 17.620 71.682 1.00 35.98 119 PRO A O 1
ATOM 667 N N . ASN A 1 98 ? -1.082 18.702 73.618 1.00 39.42 120 ASN A N 1
ATOM 668 C CA . ASN A 1 98 ? -2.061 19.748 73.344 1.00 39.99 120 ASN A CA 1
ATOM 669 C C . ASN A 1 98 ? -1.530 20.695 72.293 1.00 38.77 120 ASN A C 1
ATOM 670 O O . ASN A 1 98 ? -2.293 21.162 71.472 1.00 38.65 120 ASN A O 1
ATOM 675 N N . LEU A 1 99 ? -0.223 20.987 72.341 1.00 40.12 121 LEU A N 1
ATOM 676 C CA . LEU A 1 99 ? 0.470 21.715 71.270 1.00 38.71 121 LEU A CA 1
ATOM 677 C C . LEU A 1 99 ? 0.457 20.949 69.947 1.00 39.97 121 LEU A C 1
ATOM 678 O O . LEU A 1 99 ? 0.164 21.506 68.889 1.00 40.46 121 LEU A O 1
ATOM 692 N N . ALA A 1 101 ? -1.581 18.712 69.024 1.00 42.40 123 ALA A N 1
ATOM 693 C CA . ALA A 1 101 ? -2.967 18.768 68.523 1.00 42.70 123 ALA A CA 1
ATOM 694 C C . ALA A 1 101 ? -3.528 20.190 68.150 1.00 41.15 123 ALA A C 1
ATOM 695 O O . ALA A 1 101 ? -4.570 20.260 67.507 1.00 40.89 123 ALA A O 1
ATOM 697 N N . ASP A 1 102 ? -2.893 21.290 68.587 1.00 38.70 124 ASP A N 1
ATOM 698 C CA . ASP A 1 102 ? -3.397 22.661 68.300 1.00 40.27 124 ASP A CA 1
ATOM 699 C C . ASP A 1 102 ? -3.559 22.961 66.778 1.00 35.58 124 ASP A C 1
ATOM 700 O O . ASP A 1 102 ? -2.634 22.802 66.027 1.00 33.57 124 ASP A O 1
ATOM 705 N N . ALA A 1 103 ? -4.737 23.403 66.346 1.00 34.65 125 ALA A N 1
ATOM 706 C CA . ALA A 1 103 ? -5.005 23.609 64.912 1.00 32.37 125 ALA A CA 1
ATOM 707 C C . ALA A 1 103 ? -4.129 24.674 64.282 1.00 32.81 125 ALA A C 1
ATOM 708 O O . ALA A 1 103 ? -3.791 24.567 63.094 1.00 33.87 125 ALA A O 1
ATOM 710 N N . ASN A 1 104 ? -3.775 25.711 65.043 1.00 33.65 126 ASN A N 1
ATOM 711 C CA . ASN A 1 104 ? -2.938 26.784 64.514 1.00 34.23 126 ASN A CA 1
ATOM 712 C C . ASN A 1 104 ? -1.501 26.303 64.351 1.00 38.28 126 ASN A C 1
ATOM 713 O O . ASN A 1 104 ? -0.840 26.627 63.359 1.00 36.08 126 ASN A O 1
ATOM 718 N N . PHE A 1 105 ? -1.019 25.527 65.327 1.00 39.13 127 PHE A N 1
ATOM 719 C CA . PHE A 1 105 ? 0.280 24.918 65.228 1.00 39.11 127 PHE A CA 1
ATOM 720 C C . PHE A 1 105 ? 0.351 23.965 64.026 1.00 41.12 127 PHE A C 1
ATOM 721 O O . PHE A 1 105 ? 1.324 23.989 63.279 1.00 41.81 127 PHE A O 1
ATOM 729 N N . ARG A 1 106 ? -0.661 23.130 63.834 1.00 39.20 128 ARG A N 1
ATOM 730 C CA . ARG A 1 106 ? -0.594 22.211 62.718 1.00 39.28 128 ARG A CA 1
ATOM 731 C C . ARG A 1 106 ? -0.631 22.985 61.409 1.00 39.45 128 ARG A C 1
ATOM 732 O O . ARG A 1 106 ? 0.121 22.618 60.490 1.00 42.97 128 ARG A O 1
ATOM 740 N N . GLN A 1 107 ? -1.524 23.990 61.302 1.00 33.18 129 GLN A N 1
ATOM 741 C CA . GLN A 1 107 ? -1.653 24.755 60.073 1.00 34.09 129 GLN A CA 1
ATOM 742 C C . GLN A 1 107 ? -0.327 25.443 59.754 1.00 35.09 129 GLN A C 1
ATOM 743 O O . GLN A 1 107 ? 0.114 25.465 58.607 1.00 35.64 129 GLN A O 1
ATOM 749 N N . LEU A 1 108 ? 0.318 25.996 60.774 1.00 36.30 130 LEU A N 1
ATOM 750 C CA . LEU A 1 108 ? 1.586 26.678 60.570 1.00 38.62 130 LEU A CA 1
ATOM 751 C C . LEU A 1 108 ? 2.736 25.733 60.187 1.00 37.38 130 LEU A C 1
ATOM 752 O O . LEU A 1 108 ? 3.481 26.071 59.274 1.00 33.41 130 LEU A O 1
ATOM 765 N N . ASP A 1 110 ? 2.442 22.900 58.676 1.00 35.16 132 ASP A N 1
ATOM 766 C CA . ASP A 1 110 ? 2.081 22.586 57.303 1.00 40.22 132 ASP A CA 1
ATOM 767 C C . ASP A 1 110 ? 2.388 23.746 56.317 1.00 43.58 132 ASP A C 1
ATOM 768 O O . ASP A 1 110 ? 2.907 23.512 55.237 1.00 43.82 132 ASP A O 1
ATOM 773 N N . GLU A 1 111 ? 2.060 24.984 56.635 1.00 40.84 133 GLU A N 1
ATOM 774 C CA . GLU A 1 111 ? 2.444 25.995 55.690 1.00 46.68 133 GLU A CA 1
ATOM 775 C C . GLU A 1 111 ? 3.974 26.029 55.558 1.00 43.87 133 GLU A C 1
ATOM 776 O O . GLU A 1 111 ? 4.491 26.189 54.458 1.00 43.28 133 GLU A O 1
ATOM 782 N N . LEU A 1 112 ? 4.683 25.902 56.669 1.00 43.42 134 LEU A N 1
ATOM 783 C CA . LEU A 1 112 ? 6.153 25.965 56.635 1.00 41.83 134 LEU A CA 1
ATOM 784 C C . LEU A 1 112 ? 6.734 24.831 55.813 1.00 44.42 134 LEU A C 1
ATOM 785 O O . LEU A 1 112 ? 7.610 25.093 54.993 1.00 44.06 134 LEU A O 1
ATOM 790 N N . ALA A 1 113 ? 6.232 23.596 55.983 1.00 42.89 135 ALA A N 1
ATOM 791 C CA . ALA A 1 113 ? 6.669 22.467 55.145 1.00 41.60 135 ALA A CA 1
ATOM 792 C C . ALA A 1 113 ? 6.388 22.709 53.654 1.00 41.49 135 ALA A C 1
ATOM 793 O O . ALA A 1 113 ? 7.218 22.395 52.799 1.00 41.94 135 ALA A O 1
ATOM 795 N N . GLY A 1 114 ? 5.225 23.271 53.350 1.00 39.95 136 GLY A N 1
ATOM 796 C CA . GLY A 1 114 ? 4.871 23.645 51.989 1.00 39.63 136 GLY A CA 1
ATOM 797 C C . GLY A 1 114 ? 5.839 24.644 51.371 1.00 41.53 136 GLY A C 1
ATOM 798 O O . GLY A 1 114 ? 6.214 24.502 50.195 1.00 36.99 136 GLY A O 1
ATOM 799 N N . THR A 1 115 ? 6.282 25.643 52.156 1.00 40.56 137 THR A N 1
ATOM 800 C CA . THR A 1 115 ? 7.237 26.607 51.636 1.00 42.11 137 THR A CA 1
ATOM 801 C C . THR A 1 115 ? 8.585 25.963 51.316 1.00 41.54 137 THR A C 1
ATOM 802 O O . THR A 1 115 ? 9.209 26.246 50.285 1.00 40.84 137 THR A O 1
ATOM 806 N N . GLU A 1 116 ? 9.017 25.085 52.201 1.00 42.44 138 GLU A N 1
ATOM 807 C CA . GLU A 1 116 ? 10.291 24.407 52.052 1.00 43.53 138 GLU A CA 1
ATOM 808 C C . GLU A 1 116 ? 10.308 23.459 50.834 1.00 43.08 138 GLU A C 1
ATOM 809 O O . GLU A 1 116 ? 11.313 23.364 50.131 1.00 41.42 138 GLU A O 1
ATOM 815 N N . ASN A 1 117 ? 9.196 22.748 50.629 1.00 44.62 139 ASN A N 1
ATOM 816 C CA . ASN A 1 117 ? 8.977 21.892 49.459 1.00 41.80 139 ASN A CA 1
ATOM 817 C C . ASN A 1 117 ? 8.957 22.731 48.199 1.00 42.36 139 ASN A C 1
ATOM 818 O O . ASN A 1 117 ? 9.449 22.301 47.175 1.00 43.98 139 ASN A O 1
ATOM 823 N N . ARG A 1 118 ? 8.460 23.959 48.290 1.00 41.36 140 ARG A N 1
ATOM 824 C CA . ARG A 1 118 ? 8.522 24.848 47.146 1.00 40.06 140 ARG A CA 1
ATOM 825 C C . ARG A 1 118 ? 9.972 25.277 46.925 1.00 40.06 140 ARG A C 1
ATOM 826 O O . ARG A 1 118 ? 10.450 25.300 45.811 1.00 38.80 140 ARG A O 1
ATOM 834 N N . ILE A 1 119 ? 10.667 25.606 48.001 1.00 39.92 141 ILE A N 1
ATOM 835 C CA . ILE A 1 119 ? 12.055 26.010 47.889 1.00 39.05 141 ILE A CA 1
ATOM 836 C C . ILE A 1 119 ? 12.870 24.908 47.241 1.00 39.12 141 ILE A C 1
ATOM 837 O O . ILE A 1 119 ? 13.785 25.191 46.485 1.00 38.85 141 ILE A O 1
ATOM 842 N N . ALA A 1 120 ? 12.543 23.649 47.525 1.00 38.99 142 ALA A N 1
ATOM 843 C CA . ALA A 1 120 ? 13.254 22.536 46.885 1.00 39.35 142 ALA A CA 1
ATOM 844 C C . ALA A 1 120 ? 13.172 22.579 45.352 1.00 39.18 142 ALA A C 1
ATOM 845 O O . ALA A 1 120 ? 14.192 22.470 44.665 1.00 41.17 142 ALA A O 1
ATOM 847 N N . VAL A 1 121 ? 11.961 22.724 44.821 1.00 38.45 143 VAL A N 1
ATOM 848 C CA . VAL A 1 121 ? 11.773 22.868 43.386 1.00 38.10 143 VAL A CA 1
ATOM 849 C C . VAL A 1 121 ? 12.462 24.122 42.845 1.00 39.62 143 VAL A C 1
ATOM 850 O O . VAL A 1 121 ? 13.220 24.046 41.856 1.00 39.17 143 VAL A O 1
ATOM 854 N N . ALA A 1 122 ? 12.210 25.271 43.490 1.00 35.37 144 ALA A N 1
ATOM 855 C CA . ALA A 1 122 ? 12.749 26.540 43.028 1.00 33.43 144 ALA A CA 1
ATOM 856 C C . ALA A 1 122 ? 14.304 26.587 43.079 1.00 37.56 144 ALA A C 1
ATOM 857 O O . ALA A 1 122 ? 14.978 27.293 42.317 1.00 35.59 144 ALA A O 1
ATOM 859 N N . ARG A 1 123 ? 14.875 25.807 43.965 1.00 39.27 145 ARG A N 1
ATOM 860 C CA . ARG A 1 123 ? 16.320 25.761 44.065 1.00 41.70 145 ARG A CA 1
ATOM 861 C C . ARG A 1 123 ? 16.925 25.014 42.867 1.00 39.44 145 ARG A C 1
ATOM 862 O O . ARG A 1 123 ? 17.964 25.424 42.326 1.00 37.77 145 ARG A O 1
ATOM 870 N N . ARG A 1 124 ? 16.307 23.900 42.510 1.00 37.83 146 ARG A N 1
ATOM 871 C CA . ARG A 1 124 ? 16.716 23.176 41.310 1.00 39.04 146 ARG A CA 1
ATOM 872 C C . ARG A 1 124 ? 16.547 24.062 40.068 1.00 38.70 146 ARG A C 1
ATOM 873 O O . ARG A 1 124 ? 17.468 24.177 39.283 1.00 37.33 146 ARG A O 1
ATOM 881 N N . ASP A 1 125 ? 15.432 24.758 39.928 1.00 40.88 147 ASP A N 1
ATOM 882 C CA . ASP A 1 125 ? 15.302 25.682 38.762 1.00 42.63 147 ASP A CA 1
ATOM 883 C C . ASP A 1 125 ? 16.355 26.775 38.758 1.00 40.72 147 ASP A C 1
ATOM 884 O O . ASP A 1 125 ? 16.882 27.127 37.720 1.00 42.19 147 ASP A O 1
ATOM 889 N N . TYR A 1 126 ? 16.612 27.342 39.926 1.00 38.03 148 TYR A N 1
ATOM 890 C CA . TYR A 1 126 ? 17.594 28.393 40.054 1.00 37.04 148 TYR A CA 1
ATOM 891 C C . TYR A 1 126 ? 19.019 27.922 39.704 1.00 35.80 148 TYR A C 1
ATOM 892 O O . TYR A 1 126 ? 19.718 28.550 38.914 1.00 34.30 148 TYR A O 1
ATOM 901 N N . ASN A 1 127 ? 19.436 26.816 40.306 1.00 35.56 149 ASN A N 1
ATOM 902 C CA . ASN A 1 127 ? 20.760 26.268 40.088 1.00 37.85 149 ASN A CA 1
ATOM 903 C C . ASN A 1 127 ? 20.975 25.784 38.631 1.00 38.24 149 ASN A C 1
ATOM 904 O O . ASN A 1 127 ? 22.108 25.830 38.121 1.00 34.58 149 ASN A O 1
ATOM 909 N N . GLU A 1 128 ? 19.886 25.361 37.975 1.00 36.16 150 GLU A N 1
ATOM 910 C CA . GLU A 1 128 ? 19.904 25.037 36.564 1.00 37.28 150 GLU A CA 1
ATOM 911 C C . GLU A 1 128 ? 20.220 26.302 35.721 1.00 36.14 150 GLU A C 1
ATOM 912 O O . GLU A 1 128 ? 21.095 26.286 34.861 1.00 35.99 150 GLU A O 1
ATOM 918 N N . ALA A 1 129 ? 19.495 27.389 35.983 1.00 36.57 151 ALA A N 1
ATOM 919 C CA . ALA A 1 129 ? 19.731 28.684 35.328 1.00 36.89 151 ALA A CA 1
ATOM 920 C C . ALA A 1 129 ? 21.122 29.283 35.653 1.00 37.92 151 ALA A C 1
ATOM 921 O O . ALA A 1 129 ? 21.779 29.830 34.773 1.00 35.81 151 ALA A O 1
ATOM 923 N N . VAL A 1 130 ? 21.569 29.148 36.900 1.00 37.06 152 VAL A N 1
ATOM 924 C CA . VAL A 1 130 ? 22.954 29.496 37.261 1.00 38.63 152 VAL A CA 1
ATOM 925 C C . VAL A 1 130 ? 24.029 28.758 36.460 1.00 38.37 152 VAL A C 1
ATOM 926 O O . VAL A 1 130 ? 24.975 29.388 35.961 1.00 34.64 152 VAL A O 1
ATOM 948 N N . TYR A 1 133 ? 24.042 29.965 32.829 1.00 39.50 155 TYR A N 1
ATOM 949 C CA . TYR A 1 133 ? 24.491 31.328 32.786 1.00 38.94 155 TYR A CA 1
ATOM 950 C C . TYR A 1 133 ? 26.004 31.343 32.932 1.00 37.40 155 TYR A C 1
ATOM 951 O O . TYR A 1 133 ? 26.705 31.816 32.033 1.00 37.64 155 TYR A O 1
ATOM 960 N N . ASN A 1 134 ? 26.500 30.821 34.051 1.00 35.46 156 ASN A N 1
ATOM 961 C CA . ASN A 1 134 ? 27.952 30.742 34.324 1.00 38.56 156 ASN A CA 1
ATOM 962 C C . ASN A 1 134 ? 28.733 30.132 33.176 1.00 39.35 156 ASN A C 1
ATOM 963 O O . ASN A 1 134 ? 29.825 30.570 32.866 1.00 38.42 156 ASN A O 1
ATOM 968 N N . THR A 1 135 ? 28.155 29.101 32.570 1.00 43.55 157 THR A N 1
ATOM 969 C CA . THR A 1 135 ? 28.767 28.425 31.437 1.00 45.15 157 THR A CA 1
ATOM 970 C C . THR A 1 135 ? 28.911 29.358 30.233 1.00 46.50 157 THR A C 1
ATOM 971 O O . THR A 1 135 ? 29.951 29.373 29.561 1.00 48.68 157 THR A O 1
ATOM 975 N N . ALA A 1 136 ? 27.880 30.151 29.980 1.00 47.64 158 ALA A N 1
ATOM 976 C CA . ALA A 1 136 ? 27.907 31.093 28.864 1.00 49.33 158 ALA A CA 1
ATOM 977 C C . ALA A 1 136 ? 28.930 32.187 29.100 1.00 50.48 158 ALA A C 1
ATOM 978 O O . ALA A 1 136 ? 29.657 32.549 28.194 1.00 48.93 158 ALA A O 1
ATOM 980 N N . ILE A 1 137 ? 29.003 32.718 30.317 1.00 53.80 159 ILE A N 1
ATOM 981 C CA . ILE A 1 137 ? 29.909 33.841 30.547 1.00 56.25 159 ILE A CA 1
ATOM 982 C C . ILE A 1 137 ? 31.402 33.432 30.447 1.00 59.37 159 ILE A C 1
ATOM 983 O O . ILE A 1 137 ? 32.283 34.298 30.395 1.00 55.27 159 ILE A O 1
ATOM 1006 N N . GLY A 1 150 ? 30.236 43.474 33.353 1.00 52.72 172 GLY A N 1
ATOM 1007 C CA . GLY A 1 150 ? 28.836 43.617 33.766 1.00 53.85 172 GLY A CA 1
ATOM 1008 C C . GLY A 1 150 ? 28.178 42.290 34.159 1.00 54.78 172 GLY A C 1
ATOM 1009 O O . GLY A 1 150 ? 27.340 42.232 35.068 1.00 54.71 172 GLY A O 1
ATOM 1010 N N . PHE A 1 151 ? 28.538 41.222 33.456 1.00 54.00 173 PHE A N 1
ATOM 1011 C CA . PHE A 1 151 ? 28.000 39.899 33.736 1.00 53.99 173 PHE A CA 1
ATOM 1012 C C . PHE A 1 151 ? 28.969 39.108 34.646 1.00 52.92 173 PHE A C 1
ATOM 1013 O O . PHE A 1 151 ? 30.068 38.721 34.232 1.00 47.81 173 PHE A O 1
ATOM 1021 N N . GLU A 1 152 ? 28.538 38.888 35.890 1.00 52.95 174 GLU A N 1
ATOM 1022 C CA . GLU A 1 152 ? 29.354 38.222 36.910 1.00 53.51 174 GLU A CA 1
ATOM 1023 C C . GLU A 1 152 ? 28.798 36.824 37.180 1.00 50.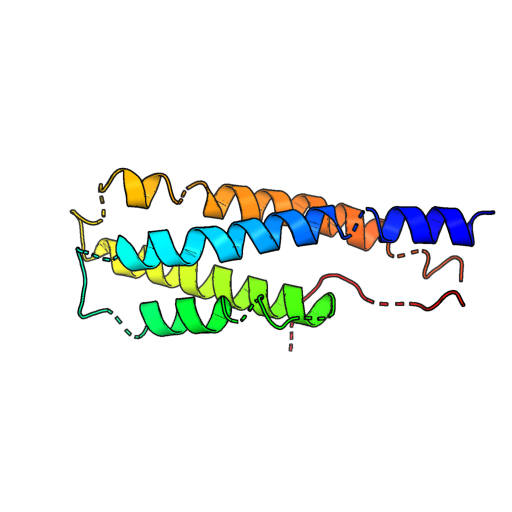74 174 GLU A C 1
ATOM 1024 O O . GLU A 1 152 ? 27.583 36.647 37.239 1.00 46.05 174 GLU A O 1
ATOM 1030 N N . GLU A 1 153 ? 29.691 35.843 37.332 1.00 49.66 175 GLU A N 1
ATOM 1031 C CA . GLU A 1 153 ? 29.333 34.527 37.876 1.00 51.03 175 GLU A CA 1
ATOM 1032 C C . GLU A 1 153 ? 28.390 34.634 39.075 1.00 45.90 175 GLU A C 1
ATOM 1033 O O . GLU A 1 153 ? 28.573 35.459 39.971 1.00 44.76 175 GLU A O 1
ATOM 1048 N N . GLN A 1 155 ? 26.283 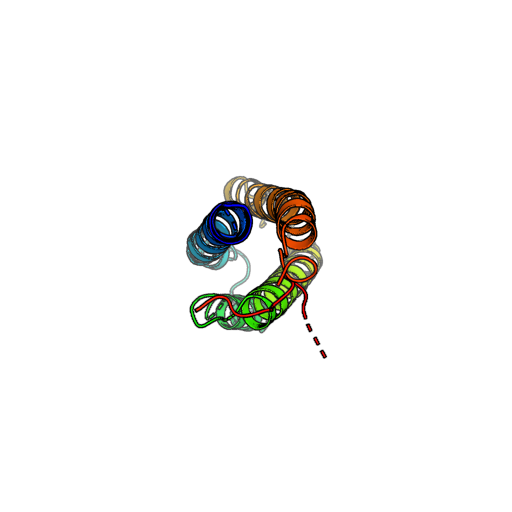32.785 42.340 1.00 38.78 177 GLN A N 1
ATOM 1049 C CA . GLN A 1 155 ? 26.363 31.693 43.311 1.00 40.26 177 GLN A CA 1
ATOM 1050 C C . GLN A 1 155 ? 25.195 30.727 43.148 1.00 38.59 177 GLN A C 1
ATOM 1051 O O . GLN A 1 155 ? 24.088 31.118 42.805 1.00 38.75 177 GLN A O 1
ATOM 1057 N N . TYR A 1 156 ? 25.455 29.463 43.444 1.00 38.24 178 TYR A N 1
ATOM 1058 C CA . TYR A 1 156 ? 24.427 28.458 43.592 1.00 34.49 178 TYR A CA 1
ATOM 1059 C C . TYR A 1 156 ? 23.759 28.643 44.962 1.00 37.29 178 TYR A C 1
ATOM 1060 O O . TYR A 1 156 ? 24.395 29.135 45.929 1.00 38.18 178 TYR A O 1
ATOM 1069 N N . PHE A 1 157 ? 22.453 28.341 44.999 1.00 36.96 179 PHE A N 1
ATOM 1070 C CA . PHE A 1 157 ? 21.687 28.194 46.220 1.00 39.27 179 PHE A CA 1
ATOM 1071 C C . PHE A 1 157 ? 22.038 26.891 46.878 1.00 38.36 179 PHE A C 1
ATOM 1072 O O . PHE A 1 157 ? 21.537 25.805 46.480 1.00 39.71 179 PHE A O 1
ATOM 1080 N N . GLU A 1 158 ? 22.960 27.000 47.825 1.00 40.14 180 GLU A N 1
ATOM 1081 C CA . GLU A 1 158 ? 23.428 25.863 48.605 1.00 43.84 180 GLU A CA 1
ATOM 1082 C C . GLU A 1 158 ? 24.151 26.376 49.841 1.00 46.09 180 GLU A C 1
ATOM 1083 O O . GLU A 1 158 ? 24.791 27.437 49.793 1.00 43.56 180 GLU A O 1
ATOM 1089 N N . ALA A 1 159 ? 24.011 25.638 50.948 1.00 49.13 181 ALA A N 1
ATOM 1090 C CA . ALA A 1 159 ? 24.666 25.993 52.217 1.00 51.45 181 ALA A CA 1
ATOM 1091 C C . ALA A 1 159 ? 26.069 25.378 52.278 1.00 53.42 181 ALA A C 1
ATOM 1092 O O . ALA A 1 159 ? 26.204 24.167 52.224 1.00 54.70 181 ALA A O 1
ATOM 1100 N N . PRO A 1 161 ? 29.685 24.550 54.330 1.00 59.43 183 PRO A N 1
ATOM 1101 C CA . PRO A 1 161 ? 30.374 24.547 55.630 1.00 60.59 183 PRO A CA 1
ATOM 1102 C C . PRO A 1 161 ? 31.719 25.285 55.525 1.00 59.68 183 PRO A C 1
ATOM 1103 O O . PRO A 1 161 ? 32.114 25.691 54.417 1.00 58.86 183 PRO A O 1
#

Solvent-accessible surface area: 8441 Å² total

Organism: Thermotoga maritima (strain ATCC 43589 / DSM 3109 / JCM 10099 / NBRC 100826 / MSB8) (NCBI:txid243274)

Foldseek 3Di:
DCLVVLVVQLVVVVLLLVLLVVLLVLLVVLLVLCVQPPPDVLNVQQVVLSVCVPAPLQRVLQSVVSNVVSVVVVVVVCVVGVVSCDPSNVVSVVNVVSVVSSVVVLVSNVVSQSQVPDVRDHDRNHYD

InterPro domains:
  IPR007156 MamQ/LemA [PF04011] (46-193)
  IPR007156 MamQ/LemA [PTHR34478] (13-193)
  IPR023353 LemA-like domain superfamily [G3DSA:1.20.1440.20] (25-193)
  IPR023353 LemA-like domain superfamily [SSF140478] (35-181)

Sequence (128 aa):
HHLVSLEQEVQEYSQIQNQLQRRADLIPNLVETVGYAAHEEILEEIANARALIGATPQESAQADAELSSA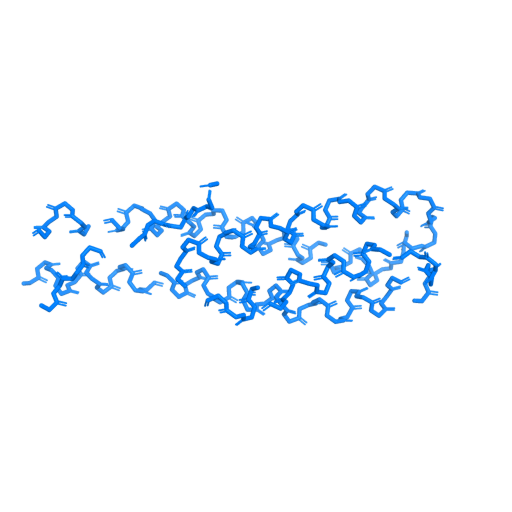LSRLLAIAENYPNLADANFRQLDELAGTENRIAVARRDYNEAVYNTAIGFEEQYFEAP

Secondary structure (DSSP, 8-state):
-HHHHHHHHHH--HHHHHHHHHHHHHHHHHHHH----TT--HHHHHHHHH--TT--HHHHHHHHHHHHHHHHHHHHHHTT-S----HHHHH--HHHHHHHHHHHHHHHHHHH--TTT-------S---